Protein AF-A0A1S3JF68-F1 (afdb_monomer_lite)

Structure (mmCIF, N/CA/C/O backbone):
data_AF-A0A1S3JF68-F1
#
_entry.id   AF-A0A1S3JF68-F1
#
loop_
_atom_site.group_PDB
_atom_site.id
_atom_site.type_symbol
_atom_site.label_atom_id
_atom_site.label_alt_id
_atom_site.label_comp_id
_atom_site.label_asym_id
_atom_site.label_entity_id
_atom_site.label_seq_id
_atom_site.pdbx_PDB_ins_code
_atom_site.Cartn_x
_atom_site.Cartn_y
_atom_site.Cartn_z
_atom_site.occupancy
_atom_site.B_iso_or_equiv
_atom_site.auth_seq_id
_atom_site.auth_comp_id
_atom_site.auth_asym_id
_atom_site.auth_atom_id
_atom_site.pdbx_PDB_model_num
ATOM 1 N N . MET A 1 1 ? 49.327 69.797 -41.308 1.00 34.75 1 MET A N 1
ATOM 2 C CA . MET A 1 1 ? 47.910 69.612 -41.700 1.00 34.75 1 MET A CA 1
ATOM 3 C C . MET A 1 1 ? 47.450 68.274 -41.146 1.00 34.75 1 MET A C 1
ATOM 5 O O . MET A 1 1 ? 48.178 67.303 -41.293 1.00 34.75 1 MET A O 1
ATOM 9 N N . ALA A 1 2 ? 46.333 68.273 -40.422 1.00 38.44 2 ALA A N 1
ATOM 10 C CA . ALA A 1 2 ? 45.861 67.209 -39.534 1.00 38.44 2 ALA A CA 1
ATOM 11 C C . ALA A 1 2 ? 45.108 66.055 -40.226 1.00 38.44 2 ALA A C 1
ATOM 13 O O . ALA A 1 2 ? 44.453 66.280 -41.240 1.00 38.44 2 ALA A O 1
ATOM 14 N N . SER A 1 3 ? 45.131 64.870 -39.598 1.00 35.38 3 SER A N 1
ATOM 15 C CA . SER A 1 3 ? 43.982 64.005 -39.209 1.00 35.38 3 SER A CA 1
ATOM 16 C C . SER A 1 3 ? 44.545 62.635 -38.777 1.00 35.38 3 SER A C 1
ATOM 18 O O . SER A 1 3 ? 45.268 62.020 -39.548 1.00 35.38 3 SER A O 1
ATOM 20 N N . VAL A 1 4 ? 44.543 62.246 -37.494 1.00 45.16 4 VAL A N 1
ATOM 21 C CA . VAL A 1 4 ? 43.440 61.746 -36.636 1.00 45.16 4 VAL A CA 1
ATOM 22 C C . VAL A 1 4 ? 43.002 60.307 -36.988 1.00 45.16 4 VAL A C 1
ATOM 24 O O . VAL A 1 4 ? 42.336 60.087 -37.987 1.00 45.16 4 VAL A O 1
ATOM 27 N N . LEU A 1 5 ? 43.376 59.396 -36.070 1.00 40.53 5 LEU A N 1
ATOM 28 C CA . LEU A 1 5 ? 42.703 58.184 -35.553 1.00 40.53 5 LEU A CA 1
ATOM 29 C C . LEU A 1 5 ? 42.198 57.106 -36.533 1.00 40.53 5 LEU A C 1
ATOM 31 O O . LEU A 1 5 ? 41.277 57.328 -37.302 1.00 40.53 5 LEU A O 1
ATOM 35 N N . SER A 1 6 ? 42.584 55.846 -36.311 1.00 38.12 6 SER A N 1
ATOM 36 C CA . SER A 1 6 ? 41.927 54.981 -35.313 1.00 38.12 6 SER A CA 1
ATOM 37 C C . SER A 1 6 ? 42.314 53.512 -35.525 1.00 38.12 6 SER A C 1
ATOM 39 O O . SER A 1 6 ? 42.143 52.974 -36.610 1.00 38.12 6 SER A O 1
ATOM 41 N N . SER A 1 7 ? 42.809 52.915 -34.440 1.00 43.00 7 SER A N 1
ATOM 42 C CA . SER A 1 7 ? 42.515 51.568 -33.928 1.00 43.00 7 SER A CA 1
ATOM 43 C C . SER A 1 7 ? 42.532 50.370 -34.883 1.00 43.00 7 SER A C 1
ATOM 45 O O . SER A 1 7 ? 41.711 50.250 -35.782 1.00 43.00 7 SER A O 1
ATOM 47 N N . ASN A 1 8 ? 43.384 49.392 -34.560 1.00 41.28 8 ASN A N 1
ATOM 48 C CA . ASN A 1 8 ? 42.935 48.159 -33.897 1.00 41.28 8 ASN A CA 1
ATOM 49 C C . ASN A 1 8 ? 44.151 47.388 -33.345 1.00 41.28 8 ASN A C 1
ATOM 51 O O . ASN A 1 8 ? 44.891 46.749 -34.089 1.00 41.28 8 ASN A O 1
ATOM 55 N N . GLY A 1 9 ? 44.350 47.471 -32.023 1.00 39.28 9 GLY A N 1
ATOM 56 C CA . GLY A 1 9 ? 44.972 46.390 -31.244 1.00 39.28 9 GLY A CA 1
ATOM 57 C C . GLY A 1 9 ? 43.943 45.265 -31.031 1.00 39.28 9 GLY A C 1
ATOM 58 O O . GLY A 1 9 ? 42.768 45.454 -31.321 1.00 39.28 9 GLY A O 1
ATOM 59 N N . LEU A 1 10 ? 44.267 44.073 -30.544 1.00 35.31 10 LEU A N 1
ATOM 60 C CA . LEU A 1 10 ? 45.378 43.624 -29.709 1.00 35.31 10 LEU A CA 1
ATOM 61 C C . LEU A 1 10 ? 45.668 42.149 -30.076 1.00 35.31 10 LEU A C 1
ATOM 63 O O . LEU A 1 10 ? 44.740 41.386 -30.318 1.00 35.31 10 LEU A O 1
ATOM 67 N N . ILE A 1 11 ? 46.925 41.792 -30.347 1.00 41.88 11 ILE A N 1
ATOM 68 C CA . ILE A 1 11 ? 47.820 41.008 -29.468 1.00 41.88 11 ILE A CA 1
ATOM 69 C C . ILE A 1 11 ? 47.320 39.578 -29.180 1.00 41.88 11 ILE A C 1
ATOM 71 O O . ILE A 1 11 ? 46.503 39.339 -28.297 1.00 41.88 11 ILE A O 1
ATOM 75 N N . ASN A 1 12 ? 47.928 38.629 -29.899 1.00 45.03 12 ASN A N 1
ATOM 76 C CA . ASN A 1 12 ? 48.155 37.256 -29.445 1.00 45.03 12 ASN A CA 1
ATOM 77 C C . ASN A 1 12 ? 49.040 37.284 -28.193 1.00 45.03 12 ASN A C 1
ATOM 79 O O . ASN A 1 12 ? 50.014 38.033 -28.214 1.00 45.03 12 ASN A O 1
ATOM 83 N N . ASN A 1 13 ? 48.776 36.450 -27.180 1.00 40.50 13 A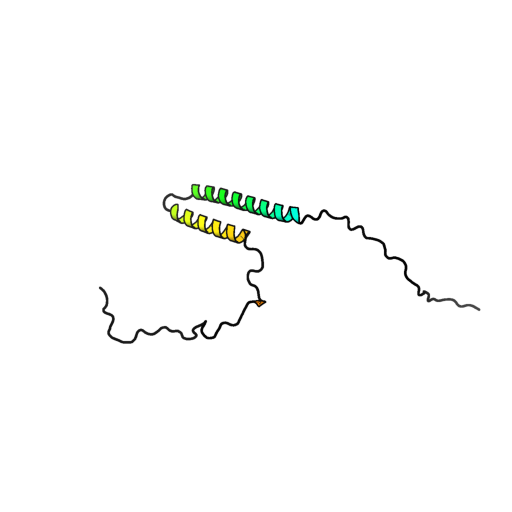SN A N 1
ATOM 84 C CA . ASN A 1 13 ? 49.799 35.605 -26.540 1.00 40.50 13 ASN A CA 1
ATOM 85 C C . ASN A 1 13 ? 49.248 34.774 -25.366 1.00 40.50 13 ASN A C 1
ATOM 87 O O . ASN A 1 13 ? 48.600 35.297 -24.466 1.00 40.50 13 ASN A O 1
ATOM 91 N N . SER A 1 14 ? 49.560 33.476 -25.448 1.00 42.81 14 SER A N 1
ATOM 92 C CA . SER A 1 14 ? 50.018 32.568 -24.386 1.00 42.81 14 SER A CA 1
ATOM 93 C C . SER A 1 14 ? 49.322 32.558 -23.020 1.00 42.81 14 SER A C 1
ATOM 95 O O . SER A 1 14 ? 49.422 33.494 -22.236 1.00 42.81 14 SER A O 1
ATOM 97 N N . GLU A 1 15 ? 48.772 31.382 -22.710 1.00 48.69 15 GLU A N 1
ATOM 98 C CA . GLU A 1 15 ? 49.159 30.595 -21.530 1.00 48.69 15 GLU A CA 1
ATOM 99 C C . GLU A 1 15 ? 49.470 31.382 -20.251 1.00 48.69 15 GLU A C 1
ATOM 101 O O . GLU A 1 15 ? 50.625 31.500 -19.870 1.00 48.69 15 GLU A O 1
ATOM 106 N N . GLU A 1 16 ? 48.447 31.796 -19.505 1.00 44.41 16 GLU A N 1
ATOM 107 C CA . GLU A 1 16 ? 48.591 31.913 -18.054 1.00 44.41 16 GLU A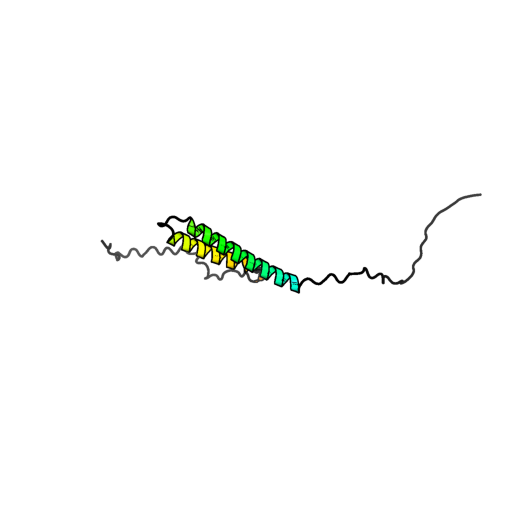 CA 1
ATOM 108 C C . GLU A 1 16 ? 47.366 31.333 -17.341 1.00 44.41 16 GLU A C 1
ATOM 110 O O . GLU A 1 16 ? 46.281 31.907 -17.296 1.00 44.41 16 GLU A O 1
ATOM 115 N N . ASN A 1 17 ? 47.577 30.129 -16.803 1.00 42.88 17 ASN A N 1
ATOM 116 C CA . ASN A 1 17 ? 47.126 29.696 -15.483 1.00 42.88 17 ASN A CA 1
ATOM 117 C C . ASN A 1 17 ? 45.716 30.139 -15.061 1.00 42.88 17 ASN A C 1
ATOM 119 O O . ASN A 1 17 ? 45.539 30.887 -14.099 1.00 42.88 17 ASN A O 1
ATOM 123 N N . PHE A 1 18 ? 44.690 29.526 -15.656 1.00 40.09 18 PHE A N 1
ATOM 124 C CA . PHE A 1 18 ? 43.365 29.430 -15.030 1.00 40.09 18 PHE A CA 1
ATOM 125 C C . PHE A 1 18 ? 43.344 28.364 -13.921 1.00 40.09 18 PHE A C 1
ATOM 127 O O . PHE A 1 18 ? 42.431 27.554 -13.794 1.00 40.09 18 PHE A O 1
ATOM 134 N N . THR A 1 19 ? 44.344 28.405 -13.045 1.00 48.03 19 THR A N 1
ATOM 135 C CA . THR A 1 19 ? 44.312 27.790 -11.719 1.00 48.03 19 THR A CA 1
ATOM 136 C C . THR A 1 19 ? 43.685 28.782 -10.747 1.00 48.03 19 THR A C 1
ATOM 138 O O . THR A 1 19 ? 44.280 29.201 -9.760 1.00 48.03 19 THR A O 1
ATOM 141 N N . LYS A 1 20 ? 42.435 29.166 -11.006 1.00 46.00 20 LYS A N 1
ATOM 142 C CA . LYS A 1 20 ? 41.582 29.706 -9.950 1.00 46.00 20 LYS A CA 1
ATOM 143 C C . LYS A 1 20 ? 40.548 28.648 -9.646 1.00 46.00 20 LYS A C 1
ATOM 145 O O . LYS A 1 20 ? 39.423 28.701 -10.126 1.00 46.00 20 LYS A O 1
ATOM 150 N N . PHE A 1 21 ? 41.008 27.656 -8.881 1.00 46.34 21 PHE A N 1
ATOM 151 C CA . PHE A 1 21 ? 40.179 26.711 -8.156 1.00 46.34 21 PHE A CA 1
ATOM 152 C C . PHE A 1 21 ? 39.018 27.484 -7.530 1.00 46.34 21 PHE A C 1
ATOM 154 O O . PHE A 1 21 ? 39.165 28.120 -6.485 1.00 46.34 21 PHE A O 1
ATOM 161 N N . GLY A 1 22 ? 37.862 27.452 -8.196 1.00 43.91 22 GLY A N 1
ATOM 162 C CA . GLY A 1 22 ? 36.598 27.659 -7.525 1.00 43.91 22 GLY A CA 1
ATOM 163 C C . GLY A 1 22 ? 36.620 26.672 -6.377 1.00 43.91 22 GLY A C 1
ATOM 164 O O . GLY A 1 22 ? 36.733 25.467 -6.604 1.00 43.91 22 GLY A O 1
ATOM 165 N N . ALA A 1 23 ? 36.658 27.193 -5.156 1.00 57.16 23 ALA A N 1
ATOM 166 C CA . ALA A 1 23 ? 36.570 26.386 -3.965 1.00 57.16 23 ALA A CA 1
ATOM 167 C C . ALA A 1 23 ? 35.230 25.646 -4.035 1.00 57.16 23 ALA A C 1
ATOM 169 O O . ALA A 1 23 ? 34.205 26.148 -3.580 1.00 57.16 23 ALA A O 1
ATOM 170 N N . PHE A 1 24 ? 35.240 24.442 -4.609 1.00 50.00 24 PHE A N 1
ATOM 171 C CA . PHE A 1 24 ? 34.332 23.395 -4.201 1.00 50.00 24 PHE A CA 1
ATOM 172 C C . PHE A 1 24 ? 34.696 23.160 -2.744 1.00 50.00 24 PHE A C 1
ATOM 174 O O . PHE A 1 24 ? 35.566 22.351 -2.417 1.00 50.00 24 PHE A O 1
ATOM 181 N N . THR A 1 25 ? 34.083 23.941 -1.850 1.00 56.84 25 THR A N 1
ATOM 182 C CA . THR A 1 25 ? 33.958 23.516 -0.468 1.00 56.84 25 THR A CA 1
ATOM 183 C C . THR A 1 25 ? 33.446 22.093 -0.576 1.00 56.84 25 THR A C 1
ATOM 185 O O . THR A 1 25 ? 32.475 21.822 -1.286 1.00 56.84 25 THR A O 1
ATOM 188 N N . LYS A 1 26 ? 34.208 21.155 -0.011 1.00 58.81 26 LYS A N 1
ATOM 189 C CA . LYS A 1 26 ? 33.844 19.747 0.052 1.00 58.81 26 LYS A CA 1
ATOM 190 C C . LYS A 1 26 ? 32.569 19.689 0.882 1.00 58.81 26 LYS A C 1
ATOM 192 O O . LYS A 1 26 ? 32.614 19.514 2.096 1.00 58.81 26 LYS A O 1
ATOM 197 N N . GLY A 1 27 ? 31.444 19.959 0.227 1.00 56.94 27 GLY A N 1
ATOM 198 C CA . GLY A 1 27 ? 30.121 19.852 0.787 1.00 56.94 27 GLY A CA 1
ATOM 199 C C . GLY A 1 27 ? 30.035 18.440 1.312 1.00 56.94 27 GLY A C 1
ATOM 200 O O . GLY A 1 27 ? 30.346 17.491 0.591 1.00 56.94 27 GLY A O 1
ATOM 201 N N . HIS A 1 28 ? 29.731 18.339 2.600 1.00 61.47 28 HIS A N 1
ATOM 202 C CA . HIS A 1 28 ? 29.489 17.097 3.306 1.00 61.47 28 HIS A CA 1
ATOM 203 C C . HIS A 1 28 ? 28.708 16.157 2.376 1.00 61.47 28 HIS A C 1
ATOM 205 O O . HIS A 1 28 ? 27.559 16.440 2.042 1.00 61.47 28 HIS A O 1
ATOM 211 N N . GLN A 1 29 ? 29.364 15.114 1.855 1.00 59.34 29 GLN A N 1
ATOM 212 C CA . GLN A 1 29 ? 28.722 14.147 0.969 1.00 59.34 29 GLN A CA 1
ATOM 213 C C . GLN A 1 29 ? 27.679 13.405 1.807 1.00 59.34 29 GLN A C 1
ATOM 215 O O . GLN A 1 29 ? 28.005 12.482 2.544 1.00 59.34 29 GLN A O 1
ATOM 220 N N . ARG A 1 30 ? 26.422 13.848 1.711 1.00 59.91 30 ARG A N 1
ATOM 221 C CA . ARG A 1 30 ? 25.261 13.344 2.463 1.00 59.91 30 ARG A CA 1
ATOM 222 C C . ARG A 1 30 ? 24.743 11.987 1.976 1.00 59.91 30 ARG A C 1
ATOM 224 O O . ARG A 1 30 ? 23.662 11.581 2.374 1.00 59.91 30 ARG A O 1
ATOM 231 N N . ARG A 1 31 ? 25.489 11.264 1.136 1.00 57.97 31 ARG A N 1
ATOM 232 C CA . ARG A 1 31 ? 25.035 9.999 0.532 1.00 57.97 31 ARG A CA 1
ATOM 233 C C . ARG A 1 31 ? 24.700 8.932 1.587 1.00 57.97 31 ARG A C 1
ATOM 235 O O . ARG A 1 31 ? 23.689 8.261 1.455 1.00 57.97 31 ARG A O 1
ATOM 242 N N . GLY A 1 32 ? 25.507 8.815 2.648 1.00 62.81 32 GLY A N 1
ATOM 243 C CA . GLY A 1 32 ? 25.230 7.885 3.755 1.00 62.81 32 GLY A CA 1
ATOM 244 C C . GLY A 1 32 ? 24.033 8.313 4.611 1.00 62.81 32 GLY A C 1
ATOM 245 O O . GLY A 1 32 ? 23.171 7.498 4.911 1.00 62.81 32 GLY A O 1
ATOM 246 N N . SER A 1 33 ? 23.936 9.611 4.922 1.00 74.94 33 SER A N 1
ATOM 247 C CA . SER A 1 33 ? 22.818 10.168 5.697 1.00 74.94 33 SER A CA 1
ATOM 248 C C . SER A 1 33 ? 21.486 10.153 4.945 1.00 74.94 33 SER A C 1
ATOM 250 O O . SER A 1 33 ? 20.436 10.175 5.569 1.00 74.94 33 SER A O 1
ATOM 252 N N . GLU A 1 34 ? 21.509 10.161 3.612 1.00 81.00 34 GLU A N 1
ATOM 253 C CA . GLU A 1 34 ? 20.301 10.177 2.786 1.00 81.00 34 GLU A CA 1
ATOM 254 C C . GLU A 1 34 ? 19.598 8.818 2.782 1.00 81.00 34 GLU A C 1
ATOM 256 O O . GLU A 1 34 ? 18.389 8.774 2.981 1.00 81.00 34 GLU A O 1
ATOM 261 N N . ILE A 1 35 ? 20.347 7.720 2.640 1.00 84.06 35 ILE A N 1
ATOM 262 C CA . ILE A 1 35 ? 19.793 6.359 2.715 1.00 84.06 35 ILE A CA 1
ATOM 263 C C . ILE A 1 35 ? 19.235 6.100 4.118 1.00 84.06 35 ILE A C 1
ATOM 265 O O . ILE A 1 35 ? 18.092 5.676 4.260 1.00 84.06 35 ILE A O 1
ATOM 269 N N . GLU A 1 36 ? 20.001 6.437 5.158 1.00 86.38 36 GLU A N 1
ATOM 270 C CA . GLU A 1 36 ? 19.555 6.303 6.549 1.00 86.38 36 GLU A CA 1
ATOM 271 C C . GLU A 1 36 ? 18.287 7.127 6.821 1.00 86.38 36 GLU A C 1
ATOM 273 O O . GLU A 1 36 ? 17.334 6.639 7.430 1.00 86.38 36 GLU A O 1
ATOM 278 N N . PHE A 1 37 ? 18.233 8.364 6.320 1.00 87.88 37 PHE A N 1
ATOM 279 C CA . PHE A 1 37 ? 17.054 9.215 6.444 1.00 87.88 37 PHE A CA 1
ATOM 280 C C . PHE A 1 37 ? 15.838 8.642 5.706 1.00 87.88 37 PHE A C 1
ATOM 282 O O . PHE A 1 37 ? 14.730 8.678 6.244 1.00 87.88 37 PHE A O 1
ATOM 289 N N . GLN A 1 38 ? 16.024 8.105 4.498 1.00 88.12 38 GLN A N 1
ATOM 290 C CA . GLN A 1 38 ? 14.951 7.464 3.735 1.00 88.12 38 GLN A CA 1
ATOM 291 C C . GLN A 1 38 ? 14.410 6.238 4.477 1.00 88.12 38 GLN A C 1
ATOM 293 O O . GLN A 1 38 ? 13.200 6.126 4.664 1.00 88.12 38 GLN A O 1
ATOM 298 N N . GLU A 1 39 ? 15.284 5.371 4.989 1.00 89.50 39 GLU A N 1
ATOM 299 C CA . GLU A 1 39 ? 14.883 4.199 5.773 1.00 89.50 39 GLU A CA 1
ATOM 300 C C . GLU A 1 39 ? 14.132 4.579 7.056 1.00 89.50 39 GLU A C 1
ATOM 302 O O . GLU A 1 39 ? 13.113 3.964 7.387 1.00 89.50 39 GLU A O 1
ATOM 307 N N . LEU A 1 40 ? 14.608 5.603 7.774 1.00 91.81 40 LEU A N 1
ATOM 308 C CA . LEU A 1 40 ? 13.928 6.140 8.955 1.00 91.81 40 LEU A CA 1
ATOM 309 C C . LEU A 1 40 ? 12.546 6.684 8.591 1.00 91.81 40 LEU A C 1
ATOM 311 O O . LEU A 1 40 ? 11.553 6.292 9.200 1.00 91.81 40 LEU A O 1
ATOM 315 N N . THR A 1 41 ? 12.468 7.501 7.542 1.00 91.88 41 THR A N 1
ATOM 316 C CA . THR A 1 41 ? 11.208 8.086 7.064 1.00 91.88 41 THR A CA 1
ATOM 317 C C . THR A 1 41 ? 10.216 7.002 6.637 1.00 91.88 41 THR A C 1
ATOM 319 O O . THR A 1 41 ? 9.031 7.086 6.959 1.00 91.88 41 THR A O 1
ATOM 322 N N . HIS A 1 42 ? 10.686 5.943 5.969 1.00 92.06 42 HIS A N 1
ATOM 323 C CA . HIS A 1 42 ? 9.856 4.797 5.590 1.00 92.06 42 HIS A CA 1
ATOM 324 C C . HIS A 1 42 ? 9.311 4.071 6.821 1.00 92.06 42 HIS A C 1
ATOM 326 O O . HIS A 1 42 ? 8.124 3.740 6.874 1.00 92.06 42 HIS A O 1
ATOM 332 N N . ARG A 1 43 ? 10.160 3.824 7.826 1.00 93.56 43 ARG A N 1
ATOM 333 C CA . ARG A 1 43 ? 9.746 3.168 9.072 1.00 93.56 43 ARG A CA 1
ATOM 334 C C . ARG 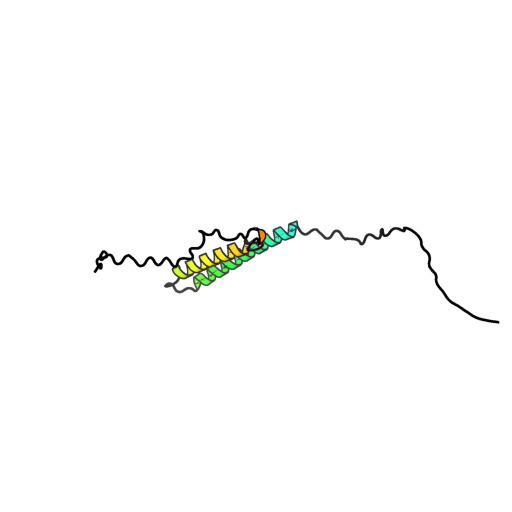A 1 43 ? 8.700 3.998 9.812 1.00 93.56 43 ARG A C 1
ATOM 336 O O . ARG A 1 43 ? 7.678 3.446 10.226 1.00 93.56 43 ARG A O 1
ATOM 343 N N . ASP A 1 44 ? 8.925 5.300 9.923 1.00 95.56 44 ASP A N 1
ATOM 344 C CA . ASP A 1 44 ? 8.024 6.222 10.612 1.00 95.56 44 ASP A CA 1
ATOM 345 C C . ASP A 1 44 ? 6.667 6.304 9.904 1.00 95.56 44 ASP A C 1
ATOM 347 O O . ASP A 1 44 ? 5.619 6.204 10.549 1.00 95.56 44 ASP A O 1
ATOM 351 N N . ALA A 1 45 ? 6.664 6.384 8.569 1.00 94.94 45 ALA A N 1
ATOM 352 C CA . ALA A 1 45 ? 5.440 6.379 7.772 1.00 94.94 45 ALA A CA 1
ATOM 353 C C . ALA A 1 45 ? 4.626 5.087 7.966 1.00 94.94 45 ALA A C 1
ATOM 355 O O . ALA A 1 45 ? 3.409 5.144 8.164 1.00 94.94 45 ALA A O 1
ATOM 356 N N . LYS A 1 46 ? 5.288 3.920 7.977 1.00 95.06 46 LYS A N 1
ATOM 357 C CA . LYS A 1 46 ? 4.627 2.625 8.217 1.00 95.06 46 LYS A CA 1
ATOM 358 C C . LYS A 1 46 ? 3.998 2.545 9.607 1.00 95.06 46 LYS A C 1
ATOM 360 O O . LYS A 1 46 ? 2.860 2.096 9.743 1.00 95.06 46 LYS A O 1
ATOM 365 N N . GLN A 1 47 ? 4.707 3.009 10.637 1.00 96.25 47 GLN A N 1
ATOM 366 C CA . GLN A 1 47 ? 4.186 3.029 12.007 1.00 96.25 47 GLN A CA 1
ATOM 367 C C . GLN A 1 47 ? 2.997 3.983 12.159 1.00 96.25 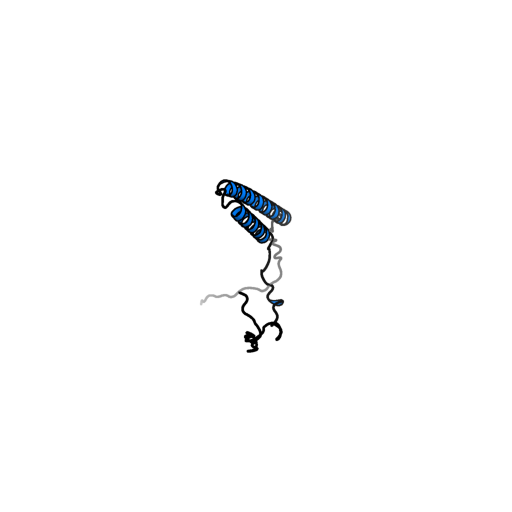47 GLN A C 1
ATOM 369 O O . GLN A 1 47 ? 2.002 3.631 12.799 1.00 96.25 47 GLN A O 1
ATOM 374 N N . ALA A 1 48 ? 3.080 5.171 11.554 1.00 97.38 48 ALA A N 1
ATOM 375 C CA . ALA A 1 48 ? 1.998 6.147 11.570 1.00 97.38 48 ALA A CA 1
ATOM 376 C C . ALA A 1 48 ? 0.727 5.579 10.923 1.00 97.38 48 ALA A C 1
ATOM 378 O O . ALA A 1 48 ? -0.338 5.618 11.538 1.00 97.38 48 ALA A O 1
ATOM 379 N N . MET A 1 49 ? 0.848 4.971 9.739 1.00 97.00 49 MET A N 1
ATOM 380 C CA . MET A 1 49 ? -0.268 4.298 9.072 1.00 97.00 49 MET A CA 1
ATOM 381 C C . MET A 1 49 ? -0.886 3.216 9.966 1.00 97.00 49 MET A C 1
ATOM 383 O O . MET A 1 49 ? -2.091 3.253 10.202 1.00 97.00 49 MET A O 1
ATOM 387 N N . ALA A 1 50 ? -0.091 2.273 10.484 1.00 96.12 50 ALA A N 1
ATOM 388 C CA . ALA A 1 50 ? -0.614 1.159 11.283 1.00 96.12 50 ALA A CA 1
ATOM 389 C C . ALA A 1 50 ? -1.410 1.649 12.509 1.00 96.12 50 ALA A C 1
ATOM 391 O O . ALA A 1 50 ? -2.461 1.098 12.847 1.00 96.12 50 ALA A O 1
ATOM 392 N N . LYS A 1 51 ? -0.953 2.738 13.140 1.00 97.94 51 LYS A N 1
ATOM 393 C CA . LYS A 1 51 ? -1.664 3.388 14.246 1.00 97.94 51 LYS A CA 1
ATOM 394 C C . LYS A 1 51 ? -3.013 3.967 13.814 1.00 97.94 51 LYS A C 1
ATOM 396 O O . LYS A 1 51 ? -3.985 3.842 14.559 1.00 97.94 51 LYS A O 1
ATOM 401 N N . GLU A 1 52 ? -3.086 4.599 12.646 1.00 97.94 52 GLU A N 1
ATOM 402 C CA . GLU A 1 52 ? -4.351 5.123 12.121 1.00 97.94 52 GLU A CA 1
ATOM 403 C C . GLU A 1 52 ? -5.311 3.999 11.700 1.00 97.94 52 GLU A C 1
ATOM 405 O O . GLU A 1 52 ? -6.499 4.079 12.011 1.00 97.94 52 GLU A O 1
ATOM 410 N N . LEU A 1 53 ? -4.815 2.902 11.116 1.00 97.50 53 LEU A N 1
ATOM 411 C CA . LEU A 1 53 ? -5.63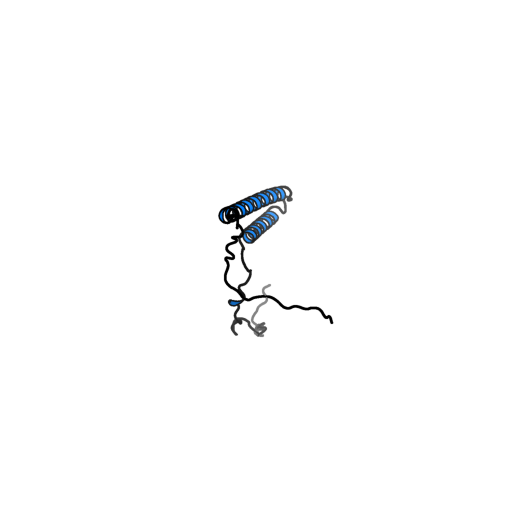9 1.725 10.798 1.00 97.50 53 LEU A CA 1
ATOM 412 C C . LEU A 1 53 ? -6.264 1.110 12.056 1.00 97.50 53 LEU A C 1
ATOM 414 O O . LEU A 1 53 ? -7.456 0.800 12.072 1.00 97.50 53 LEU A O 1
ATOM 418 N N . TYR A 1 54 ? -5.499 1.014 13.146 1.00 96.31 54 TYR A N 1
ATOM 419 C CA . TYR A 1 54 ? -6.025 0.546 14.429 1.00 96.31 54 TYR A CA 1
ATOM 420 C C . TYR A 1 54 ? -7.148 1.449 14.962 1.00 96.31 54 TYR A C 1
ATOM 422 O O . TYR A 1 54 ? -8.153 0.963 15.481 1.00 96.31 54 TYR A O 1
ATOM 430 N N . LYS A 1 55 ? -7.010 2.774 14.824 1.00 97.50 55 LYS A N 1
ATOM 431 C CA . LYS A 1 55 ? -8.068 3.715 15.223 1.00 97.50 55 LYS A CA 1
ATOM 432 C C . LYS A 1 55 ? -9.326 3.539 14.381 1.00 97.50 55 LYS A C 1
ATOM 434 O O . LYS A 1 55 ? -10.411 3.528 14.954 1.00 97.50 55 LYS A O 1
ATOM 439 N N . LEU A 1 56 ? -9.181 3.371 13.066 1.00 96.38 56 LEU A N 1
ATOM 440 C CA . LEU A 1 56 ? -10.308 3.107 12.171 1.00 96.38 56 LEU A CA 1
ATOM 441 C C . LEU A 1 56 ? -11.030 1.822 12.571 1.00 96.38 56 LEU A C 1
ATOM 443 O O . LEU A 1 56 ? -12.246 1.824 12.689 1.00 96.38 56 LEU A O 1
ATOM 447 N N . MET A 1 57 ? -10.300 0.759 12.905 1.00 95.94 57 MET A N 1
ATOM 448 C CA . MET A 1 57 ? -10.898 -0.509 13.328 1.00 95.94 57 MET A CA 1
ATOM 449 C C . MET A 1 57 ? -11.765 -0.394 14.598 1.00 95.94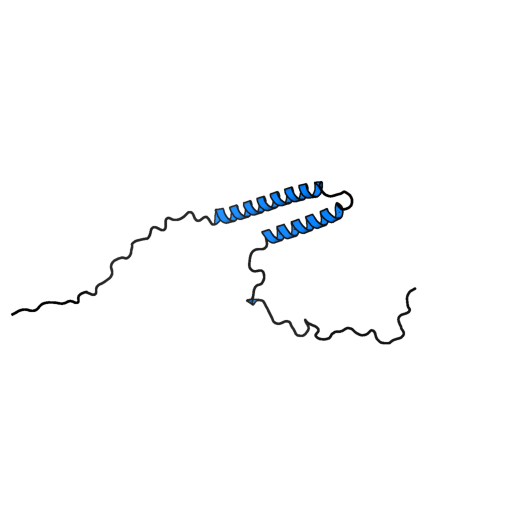 57 MET A C 1
ATOM 451 O O . MET A 1 57 ? -12.702 -1.171 14.791 1.00 95.94 57 MET A O 1
ATOM 455 N N . ASN A 1 58 ? -11.498 0.598 15.454 1.00 95.00 58 ASN A N 1
ATOM 456 C CA . ASN A 1 58 ? -12.292 0.857 16.659 1.00 95.00 58 ASN A CA 1
ATOM 457 C C . ASN A 1 58 ? -13.600 1.616 16.387 1.00 95.00 58 ASN A C 1
ATOM 459 O O . ASN A 1 58 ? -14.462 1.650 17.263 1.00 95.00 58 ASN A O 1
ATOM 463 N N . THR A 1 59 ? -13.766 2.221 15.207 1.00 96.19 59 THR A N 1
ATOM 464 C CA . THR A 1 59 ? -15.001 2.927 14.824 1.00 96.19 59 THR A CA 1
ATOM 465 C C . THR A 1 59 ? -15.937 2.069 13.971 1.00 96.19 59 THR A C 1
ATOM 467 O O . THR A 1 59 ? -17.062 2.485 13.690 1.00 96.19 59 THR A O 1
ATOM 470 N N . VAL A 1 60 ? -15.507 0.864 13.579 1.00 95.06 60 VAL A N 1
ATOM 471 C CA . VAL A 1 60 ? -16.277 -0.033 12.709 1.00 95.06 60 VAL A CA 1
ATOM 472 C C . VAL A 1 60 ? -17.425 -0.706 13.479 1.00 95.06 60 VAL A C 1
ATOM 474 O O . VAL A 1 60 ? -17.199 -1.277 14.551 1.00 95.06 60 VAL A O 1
ATOM 477 N N . PRO A 1 61 ? -18.657 -0.711 12.934 1.00 93.94 61 PRO A N 1
ATOM 478 C CA . PRO A 1 61 ? -19.769 -1.483 13.483 1.00 93.94 61 PRO A CA 1
ATOM 479 C C . PRO A 1 61 ? -19.467 -2.988 13.549 1.00 93.94 61 PRO A C 1
ATOM 481 O O . PRO A 1 61 ? -18.852 -3.560 12.653 1.00 93.94 61 PRO A O 1
ATOM 484 N N . THR A 1 62 ? -19.968 -3.676 14.577 1.00 90.06 62 THR A N 1
ATOM 485 C CA . THR A 1 62 ? -19.663 -5.102 14.814 1.00 90.06 62 THR A CA 1
ATOM 486 C C . THR A 1 62 ? -20.052 -6.027 13.658 1.00 90.06 62 THR A C 1
ATOM 488 O O . THR A 1 62 ? -19.376 -7.027 13.439 1.00 90.06 62 THR A O 1
ATOM 491 N N . GLY A 1 63 ? -21.094 -5.689 12.892 1.00 93.81 63 GLY A N 1
ATOM 492 C CA . GLY A 1 63 ? -21.579 -6.505 11.773 1.00 93.81 63 GLY A CA 1
ATOM 493 C C . GLY A 1 63 ? -20.689 -6.502 10.525 1.00 93.81 63 GLY A C 1
ATOM 494 O O . GLY A 1 63 ? -20.800 -7.414 9.715 1.00 93.81 63 GLY A O 1
ATOM 495 N N . THR A 1 64 ? -19.807 -5.512 10.360 1.00 94.62 64 THR A N 1
ATOM 496 C CA . THR A 1 64 ? -18.925 -5.385 9.181 1.00 94.62 64 THR A CA 1
ATOM 497 C C . THR A 1 64 ? -17.444 -5.485 9.531 1.00 94.62 64 THR A C 1
ATOM 499 O O . THR A 1 64 ? -16.590 -5.373 8.652 1.00 94.62 64 THR A O 1
ATOM 502 N N . LYS A 1 65 ? -17.129 -5.715 10.810 1.00 94.38 65 LYS A N 1
ATOM 503 C CA . LYS A 1 65 ? -15.767 -5.672 11.346 1.00 94.38 65 LYS A CA 1
ATOM 504 C C . LYS A 1 65 ? -14.803 -6.607 10.617 1.00 94.38 65 LYS A C 1
ATOM 506 O O . LYS A 1 65 ? -13.723 -6.171 10.248 1.00 94.38 65 LYS A O 1
ATOM 511 N N . GLU A 1 66 ? -15.213 -7.845 10.349 1.00 95.50 66 GLU A N 1
ATOM 512 C CA . GLU A 1 66 ? -14.370 -8.829 9.653 1.00 95.50 66 GLU A CA 1
ATOM 513 C C . GLU A 1 66 ? -14.067 -8.424 8.198 1.00 95.50 66 GLU A C 1
ATOM 515 O O . GLU A 1 66 ? -12.951 -8.601 7.712 1.00 95.50 66 GLU A O 1
ATOM 520 N N . THR A 1 67 ? -15.050 -7.860 7.490 1.00 96.31 67 THR A N 1
ATOM 521 C CA . THR A 1 67 ? -14.859 -7.378 6.114 1.00 96.31 67 THR A CA 1
ATOM 522 C C . THR A 1 67 ? -13.891 -6.205 6.087 1.00 96.31 67 THR A C 1
ATOM 524 O O . THR A 1 67 ? -12.932 -6.224 5.319 1.00 96.31 67 THR A O 1
ATOM 527 N N . VAL A 1 68 ? -14.096 -5.223 6.968 1.00 96.94 68 VAL A N 1
ATOM 528 C CA . VAL A 1 68 ? -13.224 -4.046 7.045 1.00 96.94 68 VAL A CA 1
ATOM 529 C C . VAL A 1 68 ? -11.811 -4.441 7.476 1.00 96.94 68 VAL A C 1
ATOM 531 O O . VAL A 1 68 ? -10.849 -3.908 6.940 1.00 96.94 68 VAL A O 1
ATOM 534 N N . GLU A 1 69 ? -11.649 -5.420 8.370 1.00 96.75 69 GLU A N 1
ATOM 535 C CA . GLU A 1 69 ? -10.328 -5.950 8.735 1.00 96.75 69 GLU A CA 1
ATOM 536 C C . GLU A 1 69 ? -9.544 -6.442 7.515 1.00 96.75 69 GLU A C 1
ATOM 538 O O . GLU A 1 69 ? -8.386 -6.070 7.328 1.00 96.75 69 GLU A O 1
ATOM 543 N N . LYS A 1 70 ? -10.197 -7.229 6.652 1.00 97.44 70 LYS A N 1
ATOM 544 C CA . LYS A 1 70 ? -9.599 -7.747 5.412 1.00 97.44 70 LYS A CA 1
ATOM 545 C C . LYS A 1 70 ? -9.241 -6.623 4.441 1.00 97.44 70 LYS A C 1
ATOM 547 O O . LYS A 1 70 ? -8.193 -6.680 3.801 1.00 97.44 70 LYS A O 1
ATOM 552 N N . GLU A 1 71 ? -10.086 -5.602 4.336 1.00 97.56 71 GLU A N 1
ATOM 553 C CA . GLU A 1 71 ? -9.827 -4.433 3.491 1.00 97.56 71 GLU A CA 1
ATOM 554 C C . GLU A 1 71 ? -8.641 -3.606 4.005 1.00 97.56 71 GLU A C 1
ATOM 556 O O . GLU A 1 71 ? -7.782 -3.214 3.213 1.00 97.56 71 GLU A O 1
ATOM 561 N N . LEU A 1 72 ? -8.548 -3.383 5.322 1.00 97.75 72 LEU A N 1
ATOM 562 C CA . LEU A 1 72 ? -7.442 -2.641 5.929 1.00 97.75 72 LEU A CA 1
ATOM 563 C C . LEU A 1 72 ? -6.117 -3.419 5.868 1.00 97.75 72 LEU A C 1
ATOM 565 O O . LEU A 1 72 ? -5.082 -2.803 5.612 1.00 97.75 72 LEU A O 1
ATOM 569 N N . ASP A 1 73 ? -6.133 -4.750 6.016 1.00 97.19 73 ASP A N 1
ATOM 570 C CA . ASP A 1 73 ? -4.948 -5.596 5.778 1.00 97.19 73 ASP A CA 1
ATOM 571 C C . ASP A 1 73 ? -4.496 -5.509 4.311 1.00 97.19 73 ASP A C 1
ATOM 573 O O . ASP A 1 73 ? -3.316 -5.310 4.013 1.00 97.19 73 ASP A O 1
ATOM 577 N N . GLY A 1 74 ? -5.444 -5.573 3.369 1.00 97.44 74 GLY A N 1
ATOM 578 C CA . GLY A 1 74 ? -5.166 -5.374 1.946 1.00 97.44 74 GLY A CA 1
ATOM 579 C C . GLY A 1 74 ? -4.550 -4.003 1.651 1.00 97.44 74 GLY A C 1
ATOM 580 O O . GLY A 1 74 ? -3.554 -3.911 0.930 1.00 97.44 74 GLY A O 1
ATOM 581 N N . PHE A 1 75 ? -5.093 -2.944 2.253 1.00 97.75 75 PHE A N 1
ATOM 582 C CA . PHE A 1 75 ? -4.547 -1.593 2.144 1.00 97.75 75 PHE A CA 1
ATOM 583 C C . PHE A 1 75 ? -3.119 -1.504 2.697 1.00 97.75 75 PHE A C 1
ATOM 585 O O . PHE A 1 75 ? -2.243 -0.957 2.025 1.00 97.75 75 PHE A O 1
ATOM 592 N N . GLN A 1 76 ? -2.858 -2.078 3.875 1.00 96.81 76 GLN A N 1
ATOM 593 C CA . GLN A 1 76 ? -1.526 -2.075 4.479 1.00 96.81 76 GLN A CA 1
ATOM 594 C C . GLN A 1 76 ? -0.491 -2.736 3.559 1.00 96.81 76 GLN A C 1
ATOM 596 O O . GLN A 1 76 ? 0.579 -2.170 3.335 1.00 96.81 76 GLN A O 1
ATOM 601 N N . ARG A 1 77 ? -0.829 -3.880 2.949 1.00 96.19 77 ARG A N 1
ATOM 602 C CA . ARG A 1 77 ? 0.049 -4.566 1.983 1.00 96.19 77 ARG A CA 1
ATOM 603 C C . ARG A 1 77 ? 0.345 -3.714 0.749 1.00 96.19 77 ARG A C 1
ATOM 605 O O . ARG A 1 77 ? 1.478 -3.706 0.271 1.00 96.19 77 ARG A O 1
ATOM 612 N N . LEU A 1 78 ? -0.654 -2.998 0.229 1.00 96.19 78 LEU A N 1
ATOM 613 C CA . LEU A 1 78 ? -0.469 -2.090 -0.907 1.00 96.19 78 LEU A CA 1
ATOM 614 C C . LEU A 1 78 ? 0.428 -0.906 -0.545 1.00 96.19 78 LEU A C 1
ATOM 616 O O . LEU A 1 78 ? 1.299 -0.543 -1.331 1.00 96.19 78 LEU A O 1
ATOM 620 N N . PHE A 1 79 ? 0.248 -0.333 0.644 1.00 95.38 79 PHE A N 1
ATOM 621 C CA . PHE A 1 79 ? 1.087 0.756 1.133 1.00 95.38 79 PHE A CA 1
ATOM 622 C C . PHE A 1 79 ? 2.533 0.301 1.358 1.00 95.38 79 PHE A C 1
ATOM 624 O O . PHE A 1 79 ? 3.473 0.993 0.970 1.00 95.38 79 PHE A O 1
ATOM 631 N N . ASP A 1 80 ? 2.725 -0.888 1.930 1.00 92.69 80 ASP A N 1
ATOM 632 C CA . ASP A 1 80 ? 4.049 -1.484 2.095 1.00 92.69 80 ASP A CA 1
ATOM 633 C C . ASP A 1 80 ? 4.748 -1.685 0.754 1.00 92.69 80 ASP A C 1
ATOM 635 O O . ASP A 1 80 ? 5.932 -1.362 0.636 1.00 92.69 80 ASP A O 1
ATOM 639 N N . ARG A 1 81 ? 4.012 -2.176 -0.249 1.00 92.44 81 ARG A N 1
ATOM 640 C CA . ARG A 1 81 ? 4.516 -2.333 -1.611 1.00 92.44 81 ARG A CA 1
ATOM 641 C C . ARG A 1 81 ? 4.883 -0.982 -2.223 1.00 92.44 81 ARG A C 1
ATOM 643 O O . ARG A 1 81 ? 5.990 -0.846 -2.721 1.00 92.44 81 ARG A O 1
ATOM 650 N N . PHE A 1 82 ? 4.016 0.020 -2.100 1.00 90.81 82 PHE A N 1
ATOM 651 C CA . PHE A 1 82 ? 4.259 1.378 -2.594 1.00 90.81 82 PHE A CA 1
ATOM 652 C C . PHE A 1 82 ? 5.535 2.011 -2.013 1.00 90.81 82 PHE A C 1
ATOM 654 O O . PHE A 1 82 ? 6.250 2.705 -2.725 1.00 90.81 82 PHE A O 1
ATOM 661 N N . MET A 1 83 ? 5.853 1.747 -0.743 1.00 88.81 83 MET A N 1
ATOM 662 C CA . MET A 1 83 ? 7.068 2.276 -0.104 1.00 88.81 83 MET A CA 1
ATOM 663 C C . MET A 1 83 ? 8.358 1.549 -0.520 1.00 88.81 83 MET A C 1
ATOM 665 O O . MET A 1 83 ? 9.449 2.070 -0.298 1.00 88.81 83 MET A O 1
ATOM 669 N N . VAL A 1 84 ? 8.258 0.330 -1.060 1.00 85.25 84 VAL A N 1
ATOM 670 C CA . VAL A 1 84 ? 9.412 -0.487 -1.486 1.00 85.25 84 VAL A CA 1
ATOM 671 C C . VAL A 1 84 ? 9.613 -0.431 -3.001 1.00 85.25 84 VAL A C 1
ATOM 673 O O . VAL A 1 84 ? 10.751 -0.490 -3.468 1.00 85.25 84 VAL A O 1
ATOM 676 N N . GLU A 1 85 ? 8.526 -0.318 -3.767 1.00 80.88 85 GLU A N 1
ATOM 677 C CA . GLU A 1 85 ? 8.555 -0.156 -5.217 1.00 80.88 85 GLU A CA 1
ATOM 678 C C . GLU A 1 85 ? 9.299 1.134 -5.569 1.00 80.88 85 GLU A C 1
ATOM 680 O O . GLU A 1 85 ? 8.821 2.250 -5.380 1.00 80.88 85 GLU A O 1
ATOM 685 N N . THR A 1 86 ? 10.512 0.958 -6.077 1.00 77.81 86 THR A N 1
ATOM 686 C CA . THR A 1 86 ? 11.385 2.028 -6.546 1.00 77.81 86 THR A CA 1
ATOM 687 C C . THR A 1 86 ? 11.830 1.687 -7.960 1.00 77.81 86 THR A C 1
ATOM 689 O O . THR A 1 86 ? 12.046 0.520 -8.284 1.00 77.81 86 THR A O 1
ATOM 692 N N . GLY A 1 87 ? 11.960 2.704 -8.809 1.00 78.56 87 GLY A N 1
ATOM 693 C CA . GLY A 1 87 ? 12.359 2.532 -10.206 1.00 78.56 87 GLY A CA 1
ATOM 694 C C . GLY A 1 87 ? 11.198 2.625 -11.203 1.00 78.56 87 GLY A C 1
ATOM 695 O O . GLY A 1 87 ? 10.055 2.895 -10.821 1.00 78.56 87 GLY A O 1
ATOM 696 N N . PRO A 1 88 ? 11.496 2.490 -12.504 1.00 79.50 88 PRO A N 1
ATOM 697 C CA . PRO A 1 88 ? 10.493 2.560 -13.557 1.00 79.50 88 PRO A CA 1
ATOM 698 C C . PRO A 1 88 ? 9.547 1.356 -13.474 1.00 79.50 88 PRO A C 1
ATOM 700 O O . PRO A 1 88 ? 9.974 0.224 -13.279 1.00 79.50 88 PRO A O 1
ATOM 703 N N . SER A 1 89 ? 8.242 1.584 -13.644 1.00 81.62 89 SER A N 1
ATOM 704 C CA . SER A 1 89 ? 7.249 0.498 -13.592 1.00 81.62 89 SER A CA 1
ATOM 705 C C . SER A 1 89 ? 7.415 -0.531 -14.717 1.00 81.62 89 SER A C 1
ATOM 707 O O . SER A 1 89 ? 6.927 -1.651 -14.591 1.00 81.62 89 SER A O 1
ATOM 709 N N . VAL A 1 90 ? 8.058 -0.143 -15.822 1.00 88.69 90 VAL A N 1
ATOM 710 C CA . VAL A 1 90 ? 8.312 -0.977 -17.001 1.00 88.69 90 VAL A CA 1
ATOM 711 C C . VAL A 1 90 ? 9.651 -0.565 -17.611 1.00 88.69 90 VAL A C 1
ATOM 713 O O . VAL A 1 90 ? 9.874 0.622 -17.853 1.00 88.69 90 VAL A O 1
ATOM 716 N N . GLU A 1 91 ? 10.507 -1.542 -17.902 1.00 90.06 91 GLU A N 1
ATOM 717 C CA . GLU A 1 91 ? 11.708 -1.353 -18.718 1.00 90.06 91 GLU A CA 1
ATOM 718 C C . GLU A 1 91 ? 11.329 -1.447 -20.200 1.00 90.06 91 GLU A C 1
ATOM 720 O O . GLU A 1 91 ? 10.933 -2.505 -20.691 1.00 90.06 91 GLU A O 1
ATOM 725 N N . TRP A 1 92 ? 11.407 -0.325 -20.922 1.00 91.88 92 TRP A N 1
ATOM 726 C CA . TRP A 1 92 ? 10.942 -0.239 -22.314 1.00 91.88 92 TRP A CA 1
ATOM 727 C C . TRP A 1 92 ? 11.715 -1.157 -23.266 1.00 91.88 92 TRP A C 1
ATOM 729 O O . TRP A 1 92 ? 11.124 -1.695 -24.200 1.00 91.88 92 TRP A O 1
ATOM 739 N N . GLU A 1 93 ? 13.004 -1.369 -23.003 1.00 92.62 93 GLU A N 1
ATOM 740 C CA . GLU A 1 93 ? 13.886 -2.200 -23.833 1.00 92.62 93 GLU A CA 1
ATOM 741 C C . GLU A 1 93 ? 13.557 -3.702 -23.747 1.00 92.62 93 GLU A C 1
ATOM 743 O O . GLU A 1 93 ? 13.893 -4.470 -24.650 1.00 92.62 93 GLU A O 1
ATOM 748 N N . ASP A 1 94 ? 12.856 -4.129 -22.691 1.00 92.75 94 ASP A N 1
ATOM 749 C CA . ASP A 1 94 ? 12.466 -5.528 -22.483 1.00 92.75 94 ASP A CA 1
ATOM 750 C C . ASP A 1 94 ? 11.123 -5.885 -23.137 1.00 92.75 94 ASP A C 1
ATOM 752 O O . ASP A 1 94 ? 10.746 -7.064 -23.203 1.00 92.75 94 ASP A O 1
ATOM 756 N N . ILE A 1 95 ? 10.391 -4.891 -23.650 1.00 93.19 95 ILE A N 1
ATOM 757 C CA . ILE A 1 95 ? 9.106 -5.107 -24.314 1.00 93.19 95 ILE A CA 1
ATOM 758 C C . ILE A 1 95 ? 9.337 -5.795 -25.664 1.00 93.19 95 ILE A C 1
ATOM 760 O O . ILE A 1 95 ? 10.037 -5.294 -26.542 1.00 93.19 95 ILE A O 1
ATOM 764 N N . LYS A 1 96 ? 8.690 -6.948 -25.857 1.00 92.44 96 LYS A N 1
ATOM 765 C CA . LYS A 1 96 ? 8.756 -7.747 -27.089 1.00 92.44 96 LYS A CA 1
ATOM 766 C C . LYS A 1 96 ? 7.373 -7.892 -27.703 1.00 92.44 96 LYS A C 1
ATOM 768 O O . LYS A 1 96 ? 6.367 -7.877 -26.994 1.00 92.44 96 LYS A O 1
ATOM 773 N N . LEU A 1 97 ? 7.324 -8.064 -29.026 1.00 92.12 97 LEU A N 1
ATOM 774 C CA . LEU A 1 97 ? 6.078 -8.429 -29.693 1.00 92.12 97 LEU A CA 1
ATOM 775 C C . LEU A 1 97 ? 5.566 -9.752 -29.116 1.00 92.12 97 LEU A C 1
ATOM 777 O O . LEU A 1 97 ? 6.338 -10.688 -28.893 1.00 92.12 97 LEU A O 1
ATOM 781 N N . LEU A 1 98 ? 4.257 -9.814 -28.883 1.00 90.19 98 LEU A N 1
ATOM 782 C CA . LEU A 1 98 ? 3.596 -11.031 -28.432 1.00 90.19 98 LEU A CA 1
ATOM 783 C C . LEU A 1 98 ? 3.771 -12.130 -29.497 1.00 90.19 98 LEU A C 1
ATOM 785 O O . LEU A 1 98 ? 3.598 -11.842 -30.685 1.00 90.19 98 LEU A O 1
ATOM 789 N N . PRO A 1 99 ? 4.102 -13.375 -29.107 1.00 90.81 99 PRO A N 1
ATOM 790 C CA . PRO A 1 99 ? 4.127 -14.487 -30.049 1.00 90.81 99 PRO A CA 1
ATOM 791 C C . PRO A 1 99 ? 2.716 -14.746 -30.596 1.00 90.81 99 PRO A C 1
ATOM 793 O O . PRO A 1 99 ? 1.719 -14.424 -29.944 1.00 90.81 99 PRO A O 1
ATOM 796 N N . GLN A 1 100 ? 2.626 -15.322 -31.798 1.00 81.94 100 GLN A N 1
ATOM 797 C CA . GLN A 1 100 ? 1.363 -15.472 -32.532 1.00 81.94 100 GLN A CA 1
ATOM 798 C C . GLN A 1 100 ? 0.342 -16.343 -31.780 1.00 81.94 100 GLN A C 1
ATOM 800 O O . GLN A 1 100 ? -0.863 -16.197 -31.962 1.00 81.94 100 GLN A O 1
ATOM 805 N N . GLU A 1 101 ? 0.825 -17.197 -30.883 1.00 83.88 101 GLU A N 1
ATOM 806 C CA . GLU A 1 101 ? 0.041 -18.099 -30.048 1.00 83.88 101 GLU A CA 1
ATOM 807 C C . GLU A 1 101 ? -0.362 -17.488 -28.691 1.00 83.88 101 GLU A C 1
ATOM 809 O O . GLU A 1 101 ? -1.186 -18.073 -27.990 1.00 83.88 101 GLU A O 1
ATOM 814 N N . ALA A 1 102 ? 0.191 -16.333 -28.288 1.00 86.50 102 ALA A N 1
ATOM 815 C CA . ALA A 1 102 ? -0.130 -15.712 -26.993 1.00 86.50 102 ALA A CA 1
ATOM 816 C C . ALA A 1 102 ? -1.515 -15.053 -26.962 1.00 86.50 102 ALA A C 1
ATOM 818 O O . ALA A 1 102 ? -2.087 -14.880 -25.885 1.00 86.50 102 ALA A O 1
ATOM 819 N N . VAL A 1 103 ? -2.054 -14.677 -28.124 1.00 84.06 103 VAL A N 1
ATOM 820 C CA . VAL A 1 103 ? -3.374 -14.053 -28.244 1.00 84.06 103 VAL A CA 1
ATOM 821 C C . VAL A 1 103 ? -4.198 -14.838 -29.254 1.00 84.06 103 VAL A C 1
ATOM 823 O O . VAL A 1 103 ? -3.907 -14.831 -30.447 1.00 84.06 103 VAL A O 1
ATOM 826 N N . SER A 1 104 ? -5.261 -15.490 -28.783 1.00 78.81 104 SER A N 1
ATOM 827 C CA . SER A 1 104 ? -6.256 -16.092 -29.671 1.00 78.81 104 SER A CA 1
ATOM 828 C C . SER A 1 104 ? -7.044 -14.987 -30.368 1.00 78.81 104 SER A C 1
ATOM 830 O O . SER A 1 104 ? -7.760 -14.225 -29.722 1.00 78.81 104 SER A O 1
ATOM 832 N N . THR A 1 105 ? -6.928 -14.908 -31.690 1.00 69.31 105 THR A N 1
ATOM 833 C CA . THR A 1 105 ? -7.757 -14.032 -32.536 1.00 69.31 105 THR A CA 1
ATOM 834 C C . THR A 1 105 ? -9.136 -14.625 -32.802 1.00 69.31 105 THR A C 1
ATOM 836 O O . THR A 1 105 ? -10.057 -13.923 -33.219 1.00 69.31 105 THR A O 1
ATOM 839 N N . GLU A 1 106 ? -9.300 -15.920 -32.549 1.00 70.06 106 GLU A N 1
ATOM 840 C CA . GLU A 1 106 ? -10.588 -16.574 -32.622 1.00 70.06 106 GLU A CA 1
ATOM 841 C C . GLU A 1 106 ? -11.400 -16.223 -31.370 1.00 70.06 106 GLU A C 1
ATOM 843 O O . GLU A 1 106 ? -10.980 -16.481 -30.238 1.00 70.06 106 GLU A O 1
ATOM 848 N N . ASN A 1 107 ? -12.604 -15.682 -31.580 1.00 61.81 107 ASN A N 1
ATOM 849 C CA . ASN A 1 107 ? -13.686 -15.748 -30.603 1.00 61.81 107 ASN A CA 1
ATOM 850 C C . ASN A 1 107 ? -14.076 -17.224 -30.463 1.00 61.81 107 ASN A C 1
ATOM 852 O O . ASN A 1 107 ? -15.086 -17.658 -31.018 1.00 61.81 107 ASN A O 1
ATOM 856 N N . VAL A 1 108 ? -13.258 -18.012 -29.759 1.00 59.25 108 VAL A N 1
ATOM 857 C CA . VAL A 1 108 ? -13.504 -19.430 -29.464 1.00 59.25 108 VAL A CA 1
ATOM 858 C C . VAL A 1 108 ? -14.608 -19.532 -28.405 1.00 59.25 108 VAL A C 1
ATOM 860 O O . VAL A 1 108 ? -14.488 -20.207 -27.387 1.00 59.25 108 VAL A O 1
ATOM 863 N N . TYR A 1 109 ? -15.752 -18.898 -28.658 1.00 59.72 109 TYR A N 1
ATOM 864 C CA . TYR A 1 109 ? -17.014 -19.483 -28.257 1.00 59.72 109 TYR A CA 1
ATOM 865 C C . TYR A 1 109 ? -17.179 -20.698 -29.160 1.00 59.72 109 TYR A C 1
ATOM 867 O O . TYR A 1 109 ? -17.780 -20.636 -30.233 1.00 59.72 109 TYR A O 1
ATOM 875 N N . LYS A 1 110 ? -16.592 -21.824 -28.742 1.00 63.66 110 LYS A N 1
ATOM 876 C CA . LYS A 1 110 ? -17.070 -23.125 -29.196 1.00 63.66 110 LYS A CA 1
ATOM 877 C C . LYS A 1 110 ? -18.545 -23.124 -28.834 1.00 63.66 110 LYS A C 1
ATOM 879 O O . LYS A 1 110 ? -18.881 -23.302 -27.667 1.00 63.66 110 LYS A O 1
ATOM 884 N N . ASN A 1 111 ? -19.413 -22.854 -29.810 1.00 56.94 111 ASN A N 1
ATOM 885 C CA . ASN A 1 111 ? -20.813 -23.220 -29.694 1.00 56.94 111 ASN A CA 1
ATOM 886 C C . ASN A 1 111 ? -20.770 -24.683 -29.257 1.00 56.94 111 ASN A C 1
ATOM 888 O O . ASN A 1 111 ? -20.203 -25.482 -30.015 1.00 56.94 111 ASN A O 1
ATOM 892 N N . PRO A 1 112 ? -21.223 -25.033 -28.035 1.00 61.84 112 PRO A N 1
ATOM 893 C CA . PRO A 1 112 ? -21.275 -26.430 -27.664 1.00 61.84 112 PRO A CA 1
ATOM 894 C C . PRO A 1 112 ? -22.043 -27.106 -28.792 1.00 61.84 112 PRO A C 1
ATOM 896 O O . PRO A 1 112 ? -23.101 -26.621 -29.206 1.00 61.84 112 PRO A O 1
ATOM 899 N N . SER A 1 113 ? -21.398 -28.114 -29.381 1.00 53.09 113 SER A N 1
ATOM 900 C CA . SER A 1 113 ? -21.947 -28.969 -30.425 1.00 53.09 113 SER A CA 1
ATOM 901 C C . SER A 1 113 ? -23.450 -29.129 -30.196 1.00 53.09 113 SER A C 1
ATOM 903 O O . SER A 1 113 ? -23.868 -29.365 -29.060 1.00 53.09 113 SER A O 1
ATOM 905 N N . LYS A 1 114 ? -24.273 -28.993 -31.245 1.00 58.28 114 LYS A N 1
ATOM 906 C CA . LYS A 1 114 ? -25.721 -29.281 -31.204 1.00 58.28 114 LYS A CA 1
ATOM 907 C C . LYS A 1 114 ? -25.984 -30.785 -31.009 1.00 58.28 114 LYS A C 1
ATOM 909 O O . LYS A 1 114 ? -26.885 -31.350 -31.622 1.00 58.28 114 LYS A O 1
ATOM 914 N N . GLU A 1 115 ? -25.177 -31.448 -30.195 1.00 57.44 115 GLU A N 1
ATOM 915 C CA . GLU A 1 115 ? -25.425 -32.780 -29.703 1.00 57.44 115 GLU A CA 1
ATOM 916 C C . GLU A 1 115 ? -26.542 -32.701 -28.659 1.00 57.44 115 GLU A C 1
ATOM 918 O O . GLU A 1 115 ? -26.429 -31.959 -27.676 1.00 57.44 115 GLU A O 1
ATOM 923 N N . PRO A 1 116 ? -27.640 -33.452 -28.841 1.00 54.75 116 PRO A N 1
ATOM 924 C CA . PRO A 1 116 ? -28.664 -33.602 -27.820 1.00 54.75 116 PRO A CA 1
ATOM 925 C C . PRO A 1 116 ? -28.094 -34.453 -26.673 1.00 54.75 116 PRO A C 1
ATOM 927 O O . PRO A 1 116 ? -28.342 -35.651 -26.594 1.00 54.75 116 PRO A O 1
ATOM 930 N N . GLY A 1 117 ? -27.266 -33.850 -25.816 1.00 55.47 117 GLY A N 1
ATOM 931 C CA . GLY A 1 117 ? -26.495 -34.580 -24.803 1.00 55.47 117 GLY A CA 1
ATOM 932 C C . GLY A 1 117 ? -26.571 -34.038 -23.378 1.00 55.47 117 GLY A C 1
ATOM 933 O O . GLY A 1 117 ? -26.324 -34.790 -22.437 1.00 55.47 117 GLY A O 1
ATOM 934 N N . CYS A 1 118 ? -26.954 -32.779 -23.161 1.00 45.72 118 CYS A N 1
ATOM 935 C CA . CYS A 1 118 ? -27.006 -32.222 -21.809 1.00 45.72 118 CYS A CA 1
ATOM 936 C C . CYS A 1 118 ? -28.437 -32.247 -21.272 1.00 45.72 118 CYS A C 1
ATOM 938 O O . CYS A 1 118 ? -29.235 -31.343 -21.512 1.00 45.72 118 CYS A O 1
ATOM 940 N N . LYS A 1 119 ? -28.749 -33.317 -20.533 1.00 56.41 119 LYS A N 1
ATOM 941 C CA . LYS A 1 119 ? -29.908 -33.378 -19.640 1.00 56.41 119 LYS A CA 1
ATOM 942 C C . LYS A 1 119 ? -29.890 -32.153 -18.725 1.00 56.41 119 LYS A C 1
ATOM 944 O O . LYS A 1 119 ? -28.896 -31.900 -18.047 1.00 56.41 119 LYS A O 1
ATOM 949 N N . LEU A 1 120 ? -30.998 -31.419 -18.727 1.00 47.03 120 LEU A N 1
ATOM 950 C CA . LEU A 1 120 ? -31.315 -30.422 -17.715 1.00 47.03 120 LEU A CA 1
ATOM 951 C C . LEU A 1 120 ? -31.278 -31.121 -16.352 1.00 47.03 120 LEU A C 1
ATOM 953 O O . LEU A 1 120 ? -32.017 -32.082 -16.133 1.00 47.03 120 LEU A O 1
ATOM 957 N N . TRP A 1 121 ? -30.395 -30.672 -15.468 1.00 49.09 121 TRP A N 1
ATOM 958 C CA . TRP A 1 121 ? -30.498 -30.998 -14.054 1.00 49.09 121 TRP A CA 1
ATOM 959 C C . TRP A 1 121 ? -31.626 -30.133 -13.492 1.00 49.09 121 TRP A C 1
ATOM 961 O O . TRP A 1 121 ? -31.556 -28.906 -13.576 1.00 49.09 121 TRP A O 1
ATOM 971 N N . TYR A 1 122 ? -32.686 -30.800 -13.037 1.00 45.00 122 TYR A N 1
ATOM 972 C CA . TYR A 1 122 ? -33.714 -30.223 -12.174 1.00 45.00 122 TYR A CA 1
ATOM 973 C C . TYR A 1 122 ? -33.160 -30.061 -10.759 1.00 45.00 122 TYR A C 1
ATOM 975 O O . TYR A 1 122 ? -32.397 -30.964 -10.339 1.00 45.00 122 TYR A O 1
#

InterPro domains:
  IPR029044 Nucleotide-diphospho-sugar transferases [G3DSA:3.90.550.10] (34-119)

Foldseek 3Di:
DDDDDDDDDDDDDDDDDPPPPPPPPVPDPCPVVVVVVLVVVLVVVLVVLVVVLVVVLVVDDPVCSVVSVVVSVVVSVVSNCVSVDDDDPDDPVPDDDDPPPNDDPDPPPPVPPPPPPDDDDD

Sequence (122 aa):
MASVLSSNGLINNSEENFTKFGAFTKGHQRRGSEIEFQELTHRDAKQAMAKELYKLMNTVPTGTKETVEKELDGFQRLFDRFMVETGPSVEWEDIKLLPQEAVSTENVYKNPSKEPGCKLWY

Radius of gyration: 36.58 Å; chains: 1; bounding box: 84×104×58 Å

Organism: Lingula anatina (NCBI:txid7574)

pLDDT: mean 74.82, std 21.55, range [34.75, 97.94]

Secondary structure (DSSP, 8-state):
-----------------------------THHHHHHHHHHHHHHHHHHHHHHHHHHHTTS-TTTHHHHHHHHHHHHHHHHHHHH--S-SS-GGG--PPPTTTS--S-------S-TT-----